Protein AF-A0A7X7GTL2-F1 (afdb_monomer_lite)

pLDDT: mean 88.53, std 9.91, range [51.97, 96.44]

Radius of gyration: 16.07 Å; chains: 1; bounding box: 39×30×43 Å

Foldseek 3Di:
DDDDDPVRQVVVLVVLLPDDQFDKDFAKDKDKDFADLVDGPDPQSVVCSVVVHRMGIDIAGTKGQHDDPPVDSDGCVVVVDTDIDGDDDDDD

Sequence (92 aa):
MEPLDADGCARVDAALRSWRQGDCVVGEQWFVFRTDPERPLTPDGASAATEGVDTAESKVFGFMVLTQTCDLVRKSSERPFVEVCPLVEVDE

Structure (mmCIF, N/CA/C/O backbone):
data_AF-A0A7X7GTL2-F1
#
_entry.id   AF-A0A7X7GTL2-F1
#
loop_
_atom_site.group_PDB
_atom_site.id
_atom_site.type_symbol
_atom_site.label_atom_id
_atom_site.label_alt_id
_atom_site.label_comp_id
_atom_site.label_asym_id
_atom_site.label_entity_id
_atom_site.label_seq_id
_atom_site.pdbx_PDB_ins_code
_atom_site.Cartn_x
_atom_site.Cartn_y
_atom_site.Cartn_z
_atom_site.occupancy
_atom_site.B_iso_or_equiv
_atom_site.auth_seq_id
_atom_site.auth_comp_id
_atom_site.auth_asym_id
_atom_site.auth_atom_id
_atom_site.pdbx_PDB_model_num
ATOM 1 N N . MET A 1 1 ? 16.667 3.881 6.410 1.00 63.62 1 MET A N 1
ATOM 2 C CA . MET A 1 1 ? 16.540 3.359 5.036 1.00 63.62 1 MET A CA 1
ATOM 3 C C . MET A 1 1 ? 17.019 4.458 4.105 1.00 63.62 1 MET A C 1
ATOM 5 O O . MET A 1 1 ? 16.545 5.578 4.256 1.00 63.62 1 MET A O 1
ATOM 9 N N . GLU A 1 2 ? 18.011 4.187 3.257 1.00 80.88 2 GLU A N 1
ATOM 10 C CA . GLU A 1 2 ? 18.482 5.169 2.270 1.00 80.88 2 GLU A CA 1
ATOM 11 C C . GLU A 1 2 ? 17.529 5.202 1.061 1.00 80.88 2 GLU A C 1
ATOM 13 O O . GLU A 1 2 ? 16.950 4.162 0.732 1.00 80.88 2 GLU A O 1
ATOM 18 N N . PRO A 1 3 ? 17.320 6.367 0.419 1.00 85.88 3 PRO A N 1
ATOM 19 C CA . PRO A 1 3 ? 16.539 6.457 -0.813 1.00 85.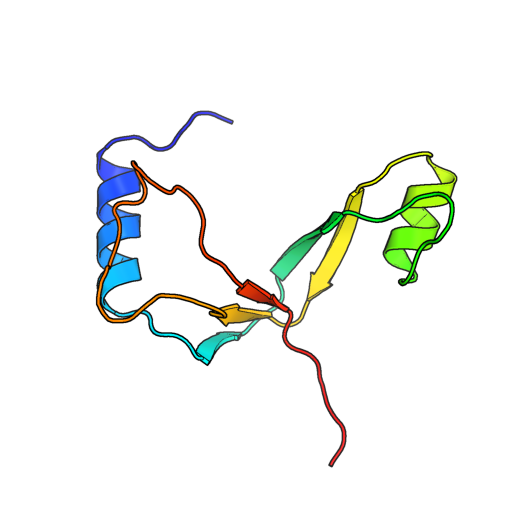88 3 PRO A CA 1
ATOM 20 C C . PRO A 1 3 ? 17.128 5.595 -1.937 1.00 85.88 3 PRO A C 1
ATOM 22 O O . PRO A 1 3 ? 18.332 5.346 -1.969 1.00 85.88 3 PRO A O 1
ATOM 25 N N . LEU A 1 4 ? 16.284 5.191 -2.892 1.00 86.75 4 LEU A N 1
ATOM 26 C CA . LEU A 1 4 ? 16.753 4.548 -4.122 1.00 86.75 4 LEU A CA 1
ATOM 27 C C . LEU A 1 4 ? 17.686 5.489 -4.896 1.00 86.75 4 LEU A C 1
ATOM 29 O O . LEU A 1 4 ? 17.428 6.689 -5.005 1.00 86.75 4 LEU A O 1
ATOM 33 N N . ASP A 1 5 ? 18.741 4.924 -5.473 1.00 93.06 5 ASP A N 1
ATOM 34 C CA . ASP A 1 5 ? 19.619 5.628 -6.399 1.00 93.06 5 ASP A CA 1
ATOM 35 C C . ASP A 1 5 ? 18.989 5.739 -7.803 1.00 93.06 5 ASP A C 1
ATOM 37 O O . ASP A 1 5 ? 17.841 5.346 -8.052 1.00 93.06 5 ASP A O 1
ATOM 41 N N . ALA A 1 6 ? 19.739 6.322 -8.740 1.00 91.50 6 ALA A N 1
ATOM 42 C CA . ALA A 1 6 ? 19.270 6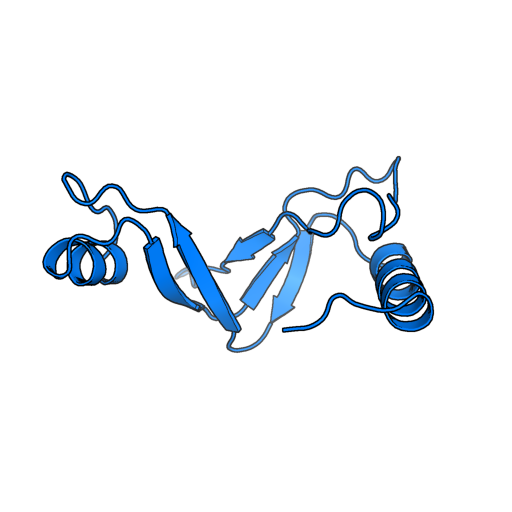.521 -10.109 1.00 91.50 6 ALA A CA 1
ATOM 43 C C . ALA A 1 6 ? 18.996 5.193 -10.840 1.00 91.50 6 ALA A C 1
ATOM 45 O O . ALA A 1 6 ? 18.049 5.122 -11.625 1.00 91.50 6 ALA A O 1
ATOM 46 N N . ASP A 1 7 ? 19.787 4.148 -10.572 1.00 94.31 7 ASP A N 1
ATOM 47 C CA . ASP A 1 7 ? 19.579 2.815 -11.148 1.00 94.31 7 ASP A CA 1
ATOM 48 C C . ASP A 1 7 ? 18.303 2.168 -10.593 1.00 94.31 7 ASP A C 1
ATOM 50 O O . ASP A 1 7 ? 17.454 1.693 -11.351 1.00 94.31 7 ASP A O 1
ATOM 54 N N . GLY A 1 8 ? 18.104 2.248 -9.275 1.00 92.12 8 GLY A N 1
ATOM 55 C CA . GLY A 1 8 ? 16.896 1.790 -8.602 1.00 92.12 8 GLY A CA 1
ATOM 56 C C . GLY A 1 8 ? 15.640 2.450 -9.165 1.00 92.12 8 GLY A C 1
ATOM 57 O O . GLY A 1 8 ? 14.682 1.755 -9.509 1.00 92.12 8 GLY A O 1
ATOM 58 N N . CYS A 1 9 ? 15.662 3.773 -9.345 1.00 91.62 9 CYS A N 1
ATOM 59 C CA . CYS A 1 9 ? 14.560 4.497 -9.985 1.00 91.62 9 CYS A CA 1
ATOM 60 C C . CYS A 1 9 ? 14.324 4.024 -11.430 1.00 91.62 9 CYS A C 1
ATOM 62 O O . CYS A 1 9 ? 13.190 3.735 -11.807 1.00 91.62 9 CYS A O 1
ATOM 64 N N . ALA A 1 10 ? 15.384 3.865 -12.229 1.00 91.62 10 ALA A N 1
ATOM 65 C CA . ALA A 1 10 ? 15.268 3.425 -13.620 1.00 91.62 10 ALA A CA 1
ATOM 66 C C . ALA A 1 10 ? 14.664 2.015 -13.753 1.00 91.62 10 ALA A C 1
ATOM 68 O O . ALA A 1 10 ? 13.898 1.750 -14.686 1.00 91.62 10 ALA A O 1
ATOM 69 N N . ARG A 1 11 ? 14.973 1.114 -12.812 1.00 92.44 11 ARG A N 1
ATOM 70 C CA . ARG A 1 11 ? 14.392 -0.235 -12.750 1.00 92.44 11 ARG A CA 1
ATOM 71 C C . ARG A 1 11 ? 12.904 -0.208 -12.407 1.00 92.44 11 ARG A C 1
ATOM 73 O O . ARG A 1 11 ? 12.136 -0.931 -13.042 1.00 92.44 11 ARG A O 1
ATOM 80 N N . VAL A 1 12 ? 12.492 0.634 -11.456 1.00 90.62 12 VAL A N 1
ATOM 81 C CA . VAL A 1 12 ? 11.070 0.836 -11.123 1.00 90.62 12 VAL A CA 1
ATOM 82 C C . VAL A 1 12 ? 10.321 1.399 -12.330 1.00 90.62 12 VAL A C 1
ATOM 84 O O . VAL A 1 12 ? 9.320 0.822 -12.750 1.00 90.62 12 VAL A O 1
ATOM 87 N N . ASP A 1 13 ? 10.852 2.445 -12.964 1.00 89.44 13 ASP A N 1
ATOM 88 C CA . ASP A 1 13 ? 10.270 3.040 -14.173 1.00 89.44 13 ASP A CA 1
ATOM 89 C C . ASP A 1 13 ? 10.141 2.030 -15.321 1.00 89.44 13 ASP A C 1
ATOM 91 O O . ASP A 1 13 ? 9.197 2.090 -16.109 1.00 89.44 13 ASP A O 1
ATOM 95 N N . ALA A 1 14 ? 11.088 1.096 -15.445 1.00 90.38 14 ALA A N 1
ATOM 96 C CA . ALA A 1 14 ? 11.020 0.031 -16.438 1.00 90.38 14 ALA A CA 1
ATOM 97 C C . ALA A 1 14 ? 9.893 -0.967 -16.166 1.00 90.38 14 ALA A C 1
ATOM 99 O O . ALA A 1 14 ? 9.211 -1.355 -17.113 1.00 90.38 14 ALA A O 1
ATOM 100 N N . ALA A 1 15 ? 9.672 -1.344 -14.906 1.00 87.81 15 ALA A N 1
ATOM 101 C CA . ALA A 1 15 ? 8.569 -2.220 -14.524 1.00 87.81 15 ALA A CA 1
ATOM 102 C C . ALA A 1 15 ? 7.206 -1.531 -14.709 1.00 87.81 15 ALA A C 1
ATOM 104 O O . ALA A 1 15 ? 6.298 -2.105 -15.304 1.00 87.81 15 ALA A O 1
ATOM 105 N N . LEU A 1 16 ? 7.083 -0.264 -14.299 1.00 86.31 16 LEU A N 1
ATOM 106 C CA . LEU A 1 16 ? 5.834 0.501 -14.392 1.00 86.31 16 LEU A CA 1
ATOM 107 C C . LEU A 1 16 ? 5.366 0.772 -15.830 1.00 86.31 16 LEU A C 1
ATOM 109 O O . LEU A 1 16 ? 4.217 1.162 -16.022 1.00 86.31 16 LEU A O 1
ATOM 113 N N . ARG A 1 17 ? 6.222 0.564 -16.842 1.00 86.06 17 ARG A N 1
ATOM 114 C CA . ARG A 1 17 ? 5.846 0.663 -18.264 1.00 86.06 17 ARG A CA 1
ATOM 115 C C . ARG A 1 17 ? 4.909 -0.452 -18.729 1.00 86.06 17 ARG A C 1
ATOM 117 O O . ARG A 1 17 ? 4.222 -0.257 -19.729 1.00 86.06 17 ARG A O 1
ATOM 124 N N . SER A 1 18 ? 4.920 -1.615 -18.077 1.00 86.00 18 SER A N 1
ATOM 125 C CA . SER A 1 18 ? 4.055 -2.741 -18.451 1.00 86.00 18 SER A CA 1
ATOM 126 C C . SER A 1 18 ? 2.806 -2.863 -17.585 1.00 86.00 18 SER A C 1
ATOM 128 O O . SER A 1 18 ? 1.870 -3.536 -18.012 1.00 86.00 18 SER A O 1
ATOM 130 N N . TRP A 1 19 ? 2.791 -2.226 -16.413 1.00 86.88 19 TRP A N 1
ATOM 131 C CA . TRP A 1 19 ? 1.678 -2.289 -15.471 1.00 8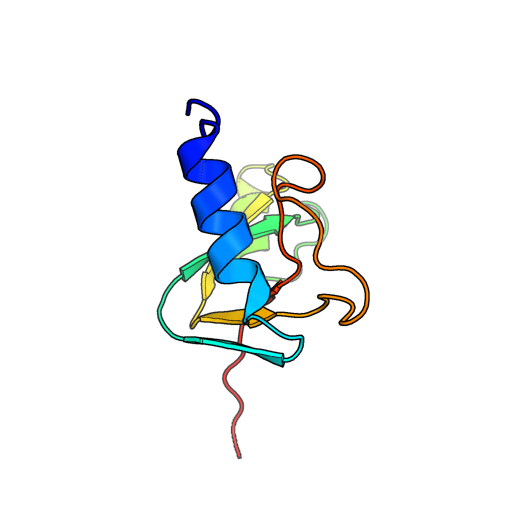6.88 19 TRP A CA 1
ATOM 132 C C . TRP A 1 19 ? 0.484 -1.466 -15.956 1.00 86.88 19 TRP A C 1
ATOM 134 O O . TRP A 1 19 ? 0.627 -0.471 -16.674 1.00 86.88 19 TRP A O 1
ATOM 144 N N . ARG A 1 20 ? -0.711 -1.921 -15.589 1.00 85.25 20 ARG A N 1
ATOM 145 C CA . ARG A 1 20 ? -1.992 -1.306 -15.933 1.00 85.25 20 ARG A CA 1
ATOM 146 C C . ARG A 1 20 ? -2.933 -1.334 -14.739 1.00 85.25 20 ARG A C 1
ATOM 148 O O . ARG A 1 20 ? -2.815 -2.168 -13.845 1.00 85.25 20 ARG A O 1
ATOM 155 N N . GLN A 1 21 ? -3.912 -0.434 -14.748 1.00 88.25 21 GLN A N 1
ATOM 156 C CA . GLN A 1 21 ? -5.031 -0.515 -13.815 1.00 88.25 21 GLN A CA 1
ATOM 157 C C . GLN A 1 21 ? -5.713 -1.887 -13.922 1.00 88.25 21 GLN A C 1
ATOM 159 O O . GLN A 1 21 ? -6.032 -2.340 -15.022 1.00 88.25 21 GLN A O 1
ATOM 164 N N . GLY A 1 22 ? -5.948 -2.517 -12.772 1.00 90.06 22 GLY A N 1
ATOM 165 C CA . GLY A 1 22 ? -6.507 -3.864 -12.675 1.00 90.06 22 GLY A CA 1
ATOM 166 C C . GLY A 1 22 ? -5.473 -4.991 -12.704 1.00 90.06 22 GLY A C 1
ATOM 167 O O . GLY A 1 22 ? -5.847 -6.126 -12.421 1.00 90.06 22 GLY A O 1
ATOM 168 N N . ASP A 1 23 ? -4.193 -4.715 -12.987 1.00 91.69 23 ASP A N 1
ATOM 169 C CA . ASP A 1 23 ? -3.147 -5.723 -12.803 1.00 91.69 23 ASP A CA 1
ATOM 170 C C . ASP A 1 23 ? -3.025 -6.086 -11.318 1.00 91.69 23 ASP A C 1
ATOM 172 O O . ASP A 1 23 ? -3.115 -5.227 -10.432 1.00 91.69 23 ASP A O 1
ATOM 176 N N . CYS A 1 24 ? -2.792 -7.372 -11.057 1.00 93.56 24 CYS A N 1
ATOM 177 C CA . CYS A 1 24 ? -2.706 -7.918 -9.710 1.00 93.56 24 CYS A CA 1
ATOM 178 C C . CYS A 1 24 ? -1.305 -8.453 -9.414 1.00 93.56 24 CYS A C 1
ATOM 180 O O . CYS A 1 24 ? -0.698 -9.156 -10.223 1.00 93.56 24 CYS A O 1
ATOM 182 N N . VAL A 1 25 ? -0.837 -8.192 -8.198 1.00 91.69 25 VAL A N 1
ATOM 183 C CA . VAL A 1 25 ? 0.287 -8.892 -7.579 1.00 91.69 25 VAL A CA 1
ATOM 184 C C . VAL A 1 25 ? -0.304 -9.848 -6.555 1.00 91.69 25 VAL A C 1
ATOM 186 O O . VAL A 1 25 ? -0.909 -9.404 -5.585 1.00 91.69 25 VAL A O 1
ATOM 189 N N . VAL A 1 26 ? -0.151 -11.152 -6.779 1.00 94.31 26 VAL A N 1
ATOM 190 C CA . VAL A 1 26 ? -0.700 -12.201 -5.907 1.00 94.31 26 VAL A CA 1
ATOM 191 C C . VAL A 1 26 ? 0.409 -12.793 -5.041 1.00 94.31 26 VAL A C 1
ATOM 193 O O . VAL A 1 26 ? 1.522 -13.021 -5.517 1.00 94.31 26 VAL A O 1
ATOM 196 N N . GLY A 1 27 ? 0.092 -13.057 -3.776 1.00 93.69 27 GLY A N 1
ATOM 197 C CA . GLY A 1 27 ? 1.005 -13.577 -2.762 1.00 93.69 27 GLY A CA 1
ATOM 198 C C . GLY A 1 27 ? 0.947 -12.735 -1.492 1.00 93.69 27 GLY A C 1
ATOM 199 O O . GLY A 1 27 ? 0.573 -11.567 -1.541 1.00 93.69 27 GLY A O 1
ATOM 200 N N . GLU A 1 28 ? 1.324 -13.321 -0.356 1.00 94.56 28 GLU A N 1
ATOM 201 C CA . GLU A 1 28 ? 1.288 -12.631 0.938 1.00 94.56 28 GLU A CA 1
ATOM 202 C C . GLU A 1 28 ? 2.160 -11.365 0.916 1.00 94.56 28 GLU A C 1
ATOM 204 O O . GLU A 1 28 ? 3.346 -11.421 0.586 1.00 94.56 28 GLU A O 1
ATOM 209 N N . GLN A 1 29 ? 1.564 -10.228 1.271 1.00 94.62 29 GLN A N 1
ATOM 210 C CA . GLN A 1 29 ? 2.232 -8.936 1.406 1.00 94.62 29 GLN A CA 1
ATOM 211 C C . GLN A 1 29 ? 1.872 -8.288 2.743 1.00 94.62 29 GLN A C 1
ATOM 213 O O . GLN A 1 29 ? 0.806 -8.543 3.301 1.00 94.62 29 GLN A O 1
ATOM 218 N N . TRP A 1 30 ? 2.739 -7.400 3.224 1.00 94.69 30 TRP A N 1
ATOM 219 C CA . TRP A 1 30 ? 2.425 -6.509 4.339 1.00 94.69 30 TRP A CA 1
ATOM 220 C C . TRP A 1 30 ? 1.823 -5.204 3.824 1.00 94.69 30 TRP A C 1
ATOM 222 O O . TRP A 1 30 ? 2.344 -4.598 2.885 1.00 94.69 30 TRP A O 1
ATOM 232 N N . PHE A 1 31 ? 0.732 -4.769 4.447 1.00 93.56 31 PHE A N 1
ATOM 233 C CA . PHE A 1 31 ? 0.018 -3.549 4.105 1.00 93.56 31 PHE A CA 1
ATOM 234 C C . PHE A 1 31 ? -0.127 -2.654 5.331 1.00 93.56 31 PHE A C 1
ATOM 236 O O . PHE A 1 31 ? -0.720 -3.055 6.329 1.00 93.56 31 PHE A O 1
ATOM 243 N N . VAL A 1 32 ? 0.396 -1.433 5.229 1.00 94.12 32 VAL A N 1
ATOM 244 C CA . VAL A 1 32 ? 0.282 -0.398 6.260 1.00 94.12 32 VAL A CA 1
ATOM 245 C C . VAL A 1 32 ? -0.842 0.555 5.874 1.00 94.12 32 VAL A C 1
ATOM 247 O O . VAL A 1 32 ? -0.853 1.082 4.760 1.00 94.12 32 VAL A O 1
ATOM 250 N N . PHE A 1 33 ? -1.772 0.815 6.788 1.00 92.94 33 PHE A N 1
ATOM 251 C CA . PHE A 1 33 ? -2.888 1.728 6.556 1.00 92.94 33 PHE A CA 1
ATOM 252 C C . PHE A 1 33 ? -3.165 2.607 7.769 1.00 92.94 33 PHE A C 1
ATOM 254 O O . PHE A 1 33 ? -2.836 2.287 8.910 1.00 92.94 33 PHE A O 1
ATOM 261 N N . ARG A 1 34 ? -3.780 3.756 7.500 1.00 95.25 34 ARG A N 1
ATOM 262 C CA . ARG A 1 34 ? -4.205 4.708 8.524 1.00 95.25 34 ARG A CA 1
ATOM 263 C C . ARG A 1 34 ? -5.504 4.236 9.163 1.00 95.25 34 ARG A C 1
ATOM 265 O O . ARG A 1 34 ? -6.406 3.785 8.461 1.00 95.25 34 ARG A O 1
ATOM 272 N N . THR A 1 35 ? -5.611 4.404 10.473 1.00 95.75 35 THR A N 1
ATOM 273 C CA . THR A 1 35 ? -6.827 4.133 11.246 1.00 95.75 35 THR A CA 1
ATOM 274 C C . THR A 1 35 ? -7.138 5.324 12.147 1.00 95.75 35 THR A C 1
ATOM 276 O O . THR A 1 35 ? -6.232 6.038 12.567 1.00 95.75 35 THR A O 1
ATOM 279 N N . ASP A 1 36 ? -8.416 5.554 12.432 1.00 95.62 36 ASP A N 1
ATOM 280 C CA . ASP A 1 36 ? -8.843 6.475 13.487 1.00 95.62 36 ASP A CA 1
ATOM 281 C C . ASP A 1 36 ? -8.815 5.711 14.824 1.00 95.62 36 ASP A C 1
ATOM 283 O O . ASP A 1 36 ? -9.590 4.759 14.966 1.00 95.62 36 ASP A O 1
ATOM 287 N N . PRO A 1 37 ? -7.947 6.069 15.793 1.00 94.81 37 PRO A N 1
ATOM 288 C CA . PRO A 1 37 ? -7.884 5.376 17.081 1.00 94.81 37 PRO A CA 1
ATOM 289 C C . PRO A 1 37 ? -9.195 5.445 17.872 1.00 94.81 37 PRO A C 1
ATOM 291 O O . PRO A 1 37 ? -9.506 4.531 18.631 1.00 94.81 37 PRO A O 1
ATOM 294 N N . GLU A 1 38 ? -9.998 6.491 17.668 1.00 96.44 38 GLU A N 1
ATOM 295 C CA . GLU A 1 38 ? -11.283 6.651 18.353 1.00 96.44 38 GLU A CA 1
ATOM 296 C C . GLU A 1 38 ? -12.383 5.791 17.713 1.00 96.44 38 GLU A C 1
ATOM 298 O O . GLU A 1 38 ? -13.420 5.527 18.328 1.00 96.44 38 GLU A O 1
ATOM 303 N N . ARG A 1 39 ? -12.197 5.392 16.446 1.00 94.62 39 ARG A N 1
ATOM 304 C CA . ARG A 1 39 ? -13.200 4.694 15.625 1.00 94.62 39 ARG A CA 1
ATOM 305 C C . ARG A 1 39 ? -12.553 3.688 14.663 1.00 94.62 39 ARG A C 1
ATOM 307 O O . ARG A 1 39 ? -12.705 3.824 13.445 1.00 94.62 39 ARG A O 1
ATOM 314 N N . PRO A 1 40 ? -11.848 2.665 15.174 1.00 94.50 40 PRO A N 1
ATOM 315 C CA . PRO A 1 40 ? -11.196 1.685 14.319 1.00 94.50 40 PRO A CA 1
ATOM 316 C C . PRO A 1 40 ? -12.229 0.872 13.527 1.00 94.50 40 PRO A C 1
ATOM 318 O O . PRO A 1 40 ? -13.227 0.405 14.077 1.00 94.50 40 PRO A O 1
ATOM 321 N N . LEU A 1 41 ? -11.979 0.689 12.226 1.00 94.19 41 LEU A N 1
ATOM 322 C CA . LEU A 1 41 ? -12.867 -0.060 11.321 1.00 94.19 41 LEU A CA 1
ATOM 323 C C . LEU A 1 41 ? -12.459 -1.527 11.135 1.00 94.19 41 LEU A C 1
ATOM 325 O O . LEU A 1 41 ? -13.240 -2.316 10.608 1.00 94.19 41 LEU A O 1
ATOM 329 N N . THR A 1 42 ? -11.242 -1.897 11.537 1.00 93.31 42 THR A N 1
ATOM 330 C CA . THR A 1 42 ? -10.685 -3.244 11.359 1.00 93.31 42 THR A CA 1
ATOM 331 C C . THR A 1 42 ? -10.139 -3.783 12.683 1.00 93.31 42 THR A C 1
ATOM 333 O O . THR A 1 42 ? -9.806 -2.988 13.566 1.00 93.31 42 THR A O 1
ATOM 336 N N . PRO A 1 43 ? -10.009 -5.116 12.844 1.00 94.88 43 PRO A N 1
ATOM 337 C CA . PRO A 1 43 ? -9.377 -5.706 14.025 1.00 94.88 43 PRO A CA 1
ATOM 338 C C . PRO A 1 43 ? -7.948 -5.198 14.255 1.00 94.88 43 PRO A C 1
ATOM 340 O O . PRO A 1 43 ? -7.605 -4.824 15.374 1.00 94.88 43 PRO A O 1
ATOM 343 N N . ASP A 1 44 ? -7.146 -5.099 13.192 1.00 95.31 44 ASP A N 1
ATOM 344 C CA . ASP A 1 44 ? -5.770 -4.595 13.282 1.00 95.31 44 ASP A CA 1
ATOM 345 C C . ASP A 1 44 ? -5.742 -3.103 13.648 1.00 95.31 44 ASP A C 1
ATOM 347 O O . ASP A 1 44 ? -4.934 -2.675 14.472 1.00 95.31 44 ASP A O 1
ATOM 351 N N . GLY A 1 45 ? -6.690 -2.315 13.126 1.00 95.88 45 GLY A N 1
ATOM 352 C CA . GLY A 1 45 ? -6.888 -0.925 13.537 1.00 95.88 45 GLY A CA 1
ATOM 353 C C . GLY A 1 45 ? -7.290 -0.797 15.007 1.00 95.88 45 GLY A C 1
ATOM 354 O O . GLY A 1 45 ? -6.813 0.099 15.697 1.00 95.88 45 GLY A O 1
ATOM 355 N N . ALA A 1 46 ? -8.124 -1.711 15.513 1.00 96.00 46 ALA A N 1
ATOM 356 C CA . ALA A 1 46 ? -8.507 -1.743 16.920 1.00 96.00 46 ALA A CA 1
ATOM 357 C C . ALA A 1 46 ? -7.321 -2.113 17.820 1.00 96.00 46 ALA A C 1
ATOM 359 O O . ALA A 1 46 ? -7.161 -1.514 18.880 1.00 96.00 46 ALA A O 1
ATOM 360 N N . SER A 1 47 ? -6.456 -3.032 17.380 1.00 95.25 47 SER A N 1
ATOM 361 C CA . SER A 1 47 ? -5.206 -3.347 18.077 1.00 95.25 47 SER A CA 1
ATOM 362 C C . SER A 1 47 ? -4.290 -2.123 18.150 1.00 95.25 47 SER A C 1
ATOM 364 O O . SER A 1 47 ? -3.870 -1.746 19.242 1.00 95.25 47 SER A O 1
ATOM 366 N N . ALA A 1 48 ? -4.048 -1.446 17.022 1.00 94.38 48 ALA A N 1
ATOM 367 C CA . ALA A 1 48 ? -3.228 -0.232 16.978 1.00 94.38 48 ALA A CA 1
ATO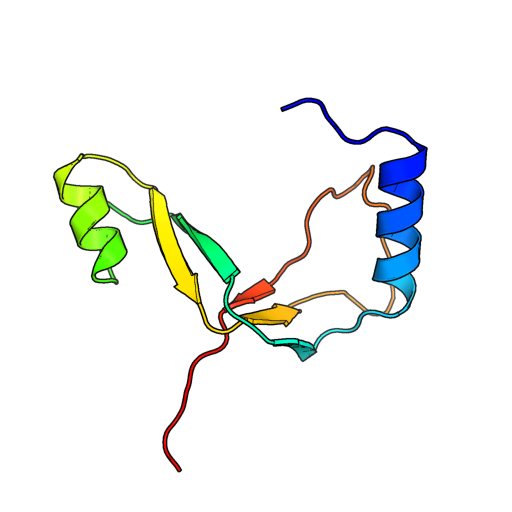M 368 C C . ALA A 1 48 ? -3.793 0.897 17.861 1.00 94.38 48 ALA A C 1
ATOM 370 O O . ALA A 1 48 ? -3.044 1.596 18.546 1.00 94.38 48 ALA A O 1
ATOM 371 N N . ALA A 1 49 ? -5.123 1.027 17.920 1.00 94.25 49 ALA A N 1
ATOM 372 C CA . ALA A 1 49 ? -5.793 1.998 18.778 1.00 94.25 49 ALA A CA 1
ATOM 373 C C . ALA A 1 49 ? -5.507 1.777 20.274 1.00 94.25 49 ALA A C 1
ATOM 375 O O . ALA A 1 49 ? -5.376 2.754 21.011 1.00 94.25 49 ALA A O 1
ATOM 376 N N . THR A 1 50 ? -5.347 0.526 20.736 1.00 94.31 50 THR A N 1
ATOM 377 C CA . THR A 1 50 ? -4.973 0.252 22.143 1.00 94.31 50 THR A CA 1
ATOM 378 C C . THR A 1 50 ? -3.589 0.785 22.509 1.00 94.31 50 THR A C 1
ATOM 380 O O . THR A 1 50 ? -3.332 1.088 23.674 1.00 94.31 50 THR A O 1
ATOM 383 N N . GLU A 1 51 ? -2.724 0.957 21.512 1.00 92.62 51 GLU A N 1
ATOM 384 C CA . GLU A 1 51 ? -1.389 1.535 21.651 1.00 92.62 51 GLU A CA 1
ATOM 385 C C . GLU A 1 51 ? -1.382 3.053 21.388 1.00 92.62 51 GLU A C 1
ATOM 387 O O . GLU A 1 51 ? -0.338 3.697 21.481 1.00 92.62 51 GLU A O 1
ATOM 392 N N . GLY A 1 52 ? -2.543 3.647 21.081 1.00 90.31 52 GLY A N 1
ATOM 393 C CA . GLY A 1 52 ? -2.675 5.066 20.750 1.00 90.31 52 GLY A CA 1
ATOM 394 C C . GLY A 1 52 ? -2.059 5.442 19.399 1.00 90.31 52 GLY A C 1
ATOM 395 O O . GLY A 1 52 ? -1.734 6.610 19.184 1.00 90.31 52 GLY A O 1
ATOM 396 N N . VAL A 1 53 ? -1.874 4.469 18.501 1.00 93.62 53 VAL A N 1
ATOM 397 C CA . VAL A 1 53 ? -1.267 4.669 17.180 1.00 93.62 53 VAL A CA 1
ATOM 398 C C . VAL A 1 53 ? -2.358 4.731 16.111 1.00 93.62 53 VAL A C 1
ATOM 400 O O . VAL A 1 53 ? -3.320 3.970 16.107 1.00 93.62 53 VAL A O 1
ATOM 403 N N . ASP A 1 54 ? -2.198 5.656 15.174 1.00 94.38 54 ASP A N 1
ATOM 404 C CA . ASP A 1 54 ? -3.132 5.964 14.083 1.00 94.38 54 ASP A CA 1
ATOM 405 C C . ASP A 1 54 ? -2.792 5.230 12.771 1.00 94.38 54 ASP A C 1
ATOM 407 O O . ASP A 1 54 ? -3.222 5.604 11.673 1.00 94.38 54 ASP A O 1
ATOM 411 N N . THR A 1 55 ? -1.973 4.189 12.884 1.00 96.44 55 THR A N 1
ATOM 412 C CA . THR A 1 55 ? -1.450 3.389 11.783 1.00 96.44 55 THR A CA 1
ATOM 413 C C . THR A 1 55 ? -1.452 1.926 12.212 1.00 96.44 55 THR A C 1
ATOM 415 O O . THR A 1 55 ? -1.020 1.613 13.317 1.00 96.44 55 THR A O 1
ATOM 418 N N . ALA A 1 56 ? -1.944 1.046 11.348 1.00 95.56 56 ALA A N 1
ATOM 419 C CA . ALA A 1 56 ? -2.007 -0.391 11.573 1.00 95.56 56 ALA A CA 1
ATOM 420 C C . ALA A 1 56 ? -1.381 -1.142 10.394 1.00 95.56 56 ALA A C 1
ATOM 422 O O . ALA A 1 56 ? -1.286 -0.611 9.283 1.00 95.56 56 ALA A O 1
ATOM 423 N N . GLU A 1 57 ? -0.964 -2.381 10.643 1.00 95.19 57 GLU A N 1
ATOM 424 C CA . GLU A 1 57 ? -0.370 -3.258 9.638 1.00 95.19 57 GLU A CA 1
ATOM 425 C C . GLU A 1 57 ? -1.147 -4.571 9.558 1.00 95.19 57 GLU A C 1
ATOM 427 O O . GLU A 1 57 ? -1.460 -5.174 10.583 1.00 95.19 57 GLU A O 1
ATOM 432 N N . SER A 1 58 ? -1.419 -5.032 8.339 1.00 94.50 58 SER A N 1
ATOM 433 C CA . SER A 1 58 ? -2.087 -6.310 8.077 1.00 94.50 58 SER A CA 1
ATOM 434 C C . SER A 1 58 ? -1.325 -7.110 7.032 1.00 94.50 58 SER A C 1
ATOM 436 O O . SER A 1 58 ? -0.750 -6.552 6.093 1.00 94.50 58 SER A O 1
ATOM 438 N N . LYS A 1 59 ? -1.388 -8.438 7.143 1.00 94.94 59 LYS A N 1
ATOM 439 C CA . LYS A 1 59 ? -1.033 -9.333 6.038 1.00 94.94 59 LYS A CA 1
ATOM 440 C C . LYS A 1 59 ? -2.207 -9.443 5.077 1.00 94.94 59 LYS A C 1
ATOM 442 O O . LYS A 1 59 ? -3.329 -9.701 5.502 1.00 94.94 59 LYS A O 1
ATOM 447 N N . VAL A 1 60 ? -1.942 -9.275 3.788 1.00 95.19 60 VAL A N 1
ATOM 448 C CA . VAL A 1 60 ? -2.945 -9.342 2.717 1.00 95.19 60 VAL A CA 1
ATOM 449 C C . VAL A 1 60 ? -2.495 -10.320 1.636 1.00 95.19 60 VAL A C 1
ATOM 451 O O . VAL A 1 60 ? -1.300 -10.545 1.459 1.00 95.19 60 VAL A O 1
ATOM 454 N N . PHE A 1 61 ? -3.437 -10.898 0.888 1.00 94.69 61 PHE A N 1
ATOM 455 C CA . PHE A 1 61 ? -3.148 -11.924 -0.130 1.00 94.69 61 PHE A CA 1
ATOM 456 C C . PHE A 1 61 ? -2.558 -11.383 -1.437 1.00 94.69 61 PHE A C 1
ATOM 458 O O . PHE A 1 61 ? -2.275 -12.143 -2.368 1.00 94.69 61 PHE A O 1
ATOM 465 N N . GLY A 1 62 ? -2.393 -10.069 -1.517 1.00 96.00 62 GLY A N 1
ATOM 466 C CA . GLY A 1 62 ? -1.862 -9.386 -2.676 1.00 96.00 62 GLY A CA 1
ATOM 467 C C . GLY A 1 62 ? -2.486 -8.013 -2.840 1.00 96.00 62 GLY A C 1
ATOM 468 O O . GLY A 1 62 ? -3.230 -7.535 -1.980 1.00 96.00 62 GLY A O 1
ATOM 469 N N . PHE A 1 63 ? -2.200 -7.402 -3.980 1.00 95.44 63 PHE A N 1
ATOM 470 C CA . PHE A 1 63 ? -2.671 -6.075 -4.334 1.00 95.44 63 PHE A CA 1
ATOM 471 C C . PHE A 1 63 ? -3.207 -6.040 -5.758 1.00 95.44 63 PHE A C 1
ATOM 473 O O . PHE A 1 63 ? -2.696 -6.733 -6.634 1.00 95.44 63 PHE A O 1
ATOM 480 N N . MET A 1 64 ? -4.179 -5.169 -5.996 1.00 94.44 64 MET A N 1
ATOM 481 C CA . MET A 1 64 ? -4.576 -4.736 -7.331 1.00 94.44 64 MET A CA 1
ATOM 482 C C . MET A 1 64 ? -4.153 -3.280 -7.529 1.00 94.44 64 MET A C 1
ATOM 484 O O . MET A 1 64 ? -4.329 -2.451 -6.632 1.00 94.44 64 MET A O 1
ATOM 488 N N . VAL A 1 65 ? -3.628 -2.953 -8.709 1.00 91.06 65 VAL A N 1
ATOM 489 C CA . VAL A 1 65 ? -3.329 -1.572 -9.108 1.00 91.06 65 VAL A CA 1
ATOM 490 C C . VAL A 1 65 ? -4.643 -0.815 -9.335 1.00 91.06 65 VAL A C 1
ATOM 492 O O . VAL A 1 65 ? -5.393 -1.123 -10.263 1.00 91.06 65 VAL A O 1
ATOM 495 N N . LEU A 1 66 ? -4.921 0.182 -8.487 1.00 86.94 66 LEU A N 1
ATOM 496 C CA . LEU A 1 66 ? -6.159 0.971 -8.520 1.00 86.94 66 LEU A CA 1
ATOM 497 C C . LEU A 1 66 ? -6.153 1.992 -9.648 1.00 86.94 66 LEU A C 1
ATOM 499 O O . LEU A 1 66 ? -7.101 2.069 -10.425 1.00 86.94 66 LEU A O 1
ATOM 503 N N . THR A 1 67 ? -5.099 2.805 -9.710 1.00 73.69 67 THR A N 1
ATOM 504 C CA . THR A 1 67 ? -4.962 3.835 -10.731 1.00 73.69 67 THR A CA 1
ATOM 505 C C . THR A 1 67 ? -3.521 3.876 -11.216 1.00 73.69 67 THR A C 1
ATOM 507 O O . THR A 1 67 ? -2.559 4.112 -10.484 1.00 73.69 67 THR A O 1
ATOM 510 N N . GLN A 1 68 ? -3.381 3.633 -12.507 1.00 62.00 68 GLN A N 1
ATOM 511 C CA . GLN A 1 68 ? -2.273 4.119 -13.301 1.00 62.00 68 GLN A CA 1
ATOM 512 C C . GLN A 1 68 ? -2.982 4.673 -14.527 1.00 62.00 68 GLN A C 1
ATOM 514 O O . GLN A 1 68 ? -3.463 3.897 -15.352 1.00 62.00 68 GLN A O 1
ATOM 519 N N . THR A 1 69 ? -3.202 5.991 -14.600 1.00 56.72 69 THR A N 1
ATOM 520 C CA . THR A 1 69 ? -3.850 6.545 -15.7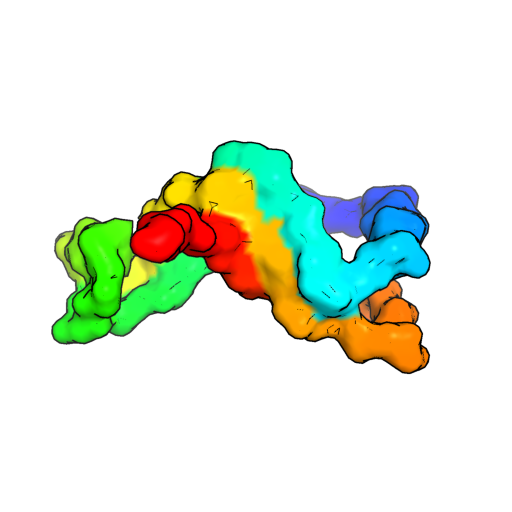91 1.00 56.72 69 THR A CA 1
ATOM 521 C C . THR A 1 69 ? -2.982 6.182 -16.988 1.00 56.72 69 THR A C 1
ATOM 523 O O . THR A 1 69 ? -1.816 6.568 -17.060 1.00 56.72 69 THR A O 1
ATOM 526 N N . CYS A 1 70 ? -3.559 5.401 -17.900 1.00 53.38 70 CYS A N 1
ATOM 527 C CA . CYS A 1 70 ? -2.898 4.808 -19.062 1.00 53.38 70 CYS A CA 1
ATOM 528 C C . CYS A 1 70 ? -2.152 5.847 -19.920 1.00 53.38 70 CYS A C 1
ATOM 530 O O . CYS A 1 70 ? -1.232 5.498 -20.655 1.00 53.38 70 CYS A O 1
ATOM 532 N N . ASP A 1 71 ? -2.531 7.120 -19.793 1.00 51.97 71 ASP A N 1
ATOM 533 C CA . ASP A 1 71 ? -1.994 8.239 -20.560 1.00 51.97 71 ASP A CA 1
ATOM 534 C C . ASP A 1 71 ? -0.725 8.865 -19.955 1.00 51.97 71 ASP A C 1
ATOM 536 O O . ASP A 1 71 ? -0.048 9.629 -20.639 1.00 51.97 71 ASP A O 1
ATOM 540 N N . LEU A 1 72 ? -0.367 8.571 -18.695 1.00 57.16 72 LEU A N 1
ATOM 541 C CA . LEU A 1 72 ? 0.798 9.170 -18.029 1.00 57.16 72 LEU A CA 1
ATOM 542 C C . LEU A 1 72 ? 1.528 8.156 -17.135 1.00 57.16 72 LEU A C 1
ATOM 544 O O . LEU A 1 72 ? 1.362 8.151 -15.914 1.00 57.16 72 LEU A O 1
ATOM 548 N N . VAL A 1 73 ? 2.416 7.352 -17.728 1.00 65.81 73 VAL A N 1
ATOM 549 C CA . VAL A 1 73 ? 3.481 6.682 -16.962 1.00 65.81 73 VAL A CA 1
ATOM 550 C C . VAL A 1 73 ? 4.401 7.772 -16.405 1.00 65.81 73 VAL A C 1
ATOM 552 O O . VAL A 1 73 ? 5.137 8.418 -17.151 1.00 65.81 73 VAL A O 1
ATOM 555 N N . ARG A 1 74 ? 4.317 8.023 -15.095 1.00 75.19 74 ARG A N 1
ATOM 556 C CA . ARG A 1 74 ? 5.136 9.025 -14.395 1.00 75.19 74 ARG A CA 1
ATOM 557 C C . ARG A 1 74 ? 6.401 8.382 -13.842 1.00 75.19 74 ARG A C 1
ATOM 559 O O . ARG A 1 74 ? 6.372 7.221 -13.446 1.00 75.19 74 ARG A O 1
ATOM 566 N N . LYS A 1 75 ? 7.488 9.153 -13.789 1.00 83.00 75 LYS A N 1
ATOM 567 C CA . LYS A 1 75 ? 8.759 8.694 -13.218 1.00 83.00 75 LYS A CA 1
ATOM 568 C C . LYS A 1 75 ? 8.634 8.500 -11.710 1.00 83.00 75 LYS A C 1
ATOM 570 O O . LYS A 1 75 ? 8.088 9.365 -11.020 1.00 83.00 75 LYS A O 1
ATOM 575 N N . SER A 1 76 ? 9.227 7.435 -11.182 1.00 84.62 76 SER A N 1
ATOM 576 C CA . SER A 1 76 ? 9.284 7.150 -9.747 1.00 84.62 76 SER A CA 1
ATOM 577 C C . SER A 1 76 ? 10.010 8.248 -8.967 1.00 84.62 76 SER A C 1
ATOM 579 O O . SER A 1 76 ? 9.713 8.468 -7.799 1.00 84.62 76 SER A O 1
ATOM 581 N N . SER A 1 77 ? 10.913 8.991 -9.616 1.00 85.62 77 SER A N 1
ATOM 582 C CA . SER A 1 77 ? 11.578 10.162 -9.031 1.00 85.62 77 SER A CA 1
ATOM 583 C C . SER A 1 77 ? 10.635 11.343 -8.775 1.00 85.62 77 SER A C 1
ATOM 585 O O . SER A 1 77 ? 10.931 12.192 -7.942 1.00 85.62 77 SER A O 1
ATOM 587 N N . GLU A 1 78 ? 9.527 11.435 -9.513 1.00 84.69 78 GLU A N 1
ATOM 588 C CA . GLU A 1 78 ? 8.534 12.511 -9.386 1.00 84.69 78 GLU A CA 1
ATOM 589 C C . GLU A 1 78 ? 7.344 12.076 -8.523 1.00 84.69 78 GLU A C 1
ATOM 591 O O . GLU A 1 78 ? 6.776 12.881 -7.785 1.00 84.69 78 GLU A O 1
ATOM 596 N N . ARG A 1 79 ? 6.969 10.794 -8.604 1.00 83.94 79 ARG A N 1
ATOM 597 C CA . ARG A 1 79 ? 5.902 10.191 -7.804 1.00 83.94 79 ARG A CA 1
ATOM 598 C C . ARG A 1 79 ? 6.343 8.800 -7.325 1.00 83.94 79 ARG A C 1
ATOM 600 O O . ARG A 1 79 ? 6.092 7.820 -8.022 1.00 83.94 79 ARG A O 1
ATOM 607 N N . PRO A 1 80 ? 6.985 8.691 -6.147 1.00 85.62 80 PRO A N 1
ATOM 608 C CA . PRO A 1 80 ? 7.599 7.449 -5.671 1.00 85.62 80 PRO A CA 1
ATOM 609 C C . PRO A 1 80 ? 6.583 6.484 -5.036 1.00 85.62 80 PRO A C 1
ATOM 611 O O . PRO A 1 80 ? 6.870 5.852 -4.024 1.00 85.62 80 PRO A O 1
ATOM 614 N N . PHE A 1 81 ? 5.367 6.401 -5.578 1.00 85.19 81 PHE A N 1
ATOM 615 C CA . PHE A 1 81 ? 4.313 5.536 -5.054 1.00 85.19 81 PHE A CA 1
ATOM 616 C C . PHE A 1 81 ? 3.340 5.094 -6.151 1.00 85.19 81 PHE A C 1
ATOM 618 O O . PHE A 1 81 ? 3.104 5.818 -7.119 1.00 85.19 81 PHE A O 1
ATOM 625 N N . VAL A 1 82 ? 2.760 3.907 -5.961 1.00 85.25 82 VAL A N 1
ATOM 626 C CA . VAL A 1 82 ? 1.716 3.312 -6.807 1.00 85.25 82 VAL A CA 1
ATOM 627 C C . VAL A 1 82 ? 0.443 3.199 -5.977 1.00 85.25 82 VAL A C 1
ATOM 629 O O . VAL A 1 82 ? 0.495 2.816 -4.810 1.00 85.25 82 VAL A O 1
ATOM 632 N N . GLU A 1 83 ? -0.698 3.540 -6.566 1.00 88.25 83 GLU A N 1
ATOM 633 C CA . GLU A 1 83 ? -1.991 3.392 -5.904 1.00 88.25 83 GLU A CA 1
ATOM 634 C C . GLU A 1 83 ? -2.475 1.948 -6.033 1.00 88.25 83 GLU A C 1
ATOM 636 O O . GLU A 1 83 ? -2.701 1.449 -7.138 1.00 88.25 83 GLU A O 1
ATOM 641 N N . VAL A 1 84 ? -2.642 1.280 -4.895 1.00 90.62 84 VAL A N 1
ATOM 642 C CA . VAL A 1 84 ? -3.068 -0.118 -4.812 1.00 90.62 84 VAL A CA 1
ATOM 643 C C . VAL A 1 84 ? -4.182 -0.293 -3.788 1.00 90.62 84 VAL A C 1
ATOM 645 O O . VAL A 1 84 ? -4.304 0.501 -2.855 1.00 90.62 84 VAL A O 1
ATOM 648 N N . CYS A 1 85 ? -4.964 -1.359 -3.932 1.00 93.06 85 CYS A N 1
ATOM 649 C CA . CYS A 1 85 ? -5.824 -1.870 -2.869 1.00 93.06 85 CYS A CA 1
ATOM 650 C C . CYS A 1 85 ? -5.483 -3.331 -2.566 1.00 93.06 85 CYS A C 1
ATOM 652 O O . CYS A 1 85 ? -5.089 -4.061 -3.480 1.00 93.06 85 CYS A O 1
ATOM 654 N N . PRO A 1 86 ? -5.640 -3.777 -1.310 1.00 94.94 86 PRO A N 1
ATOM 655 C CA . PRO A 1 86 ? -5.497 -5.185 -0.977 1.00 94.94 86 PRO A CA 1
ATOM 656 C C . PRO A 1 86 ? -6.564 -6.022 -1.688 1.00 94.94 86 PRO A C 1
ATOM 658 O O . PRO A 1 86 ? -7.708 -5.592 -1.842 1.00 94.94 86 PRO A O 1
ATOM 661 N N . LEU A 1 87 ? -6.176 -7.216 -2.134 1.00 95.00 87 LEU A N 1
ATOM 662 C CA . LEU A 1 87 ? -7.120 -8.207 -2.646 1.00 95.00 87 LEU A CA 1
ATOM 663 C C . LEU A 1 87 ? -7.952 -8.767 -1.489 1.00 95.00 87 LEU A C 1
ATOM 665 O O . LEU A 1 87 ? -7.421 -9.036 -0.411 1.00 95.00 87 LEU A O 1
ATOM 669 N N . VAL A 1 88 ? -9.245 -8.963 -1.738 1.00 90.62 88 VAL A N 1
ATOM 670 C CA . VAL A 1 88 ? -10.174 -9.606 -0.806 1.00 90.62 88 VAL A CA 1
ATOM 671 C C . VAL A 1 88 ? -10.640 -10.926 -1.398 1.00 90.62 88 VAL A C 1
ATOM 673 O O . VAL A 1 88 ? -10.965 -11.002 -2.583 1.00 90.62 88 VAL A O 1
ATOM 676 N N . GLU A 1 89 ? -10.637 -11.966 -0.575 1.00 88.56 89 GLU A N 1
ATOM 677 C CA . GLU A 1 89 ? -11.269 -13.234 -0.920 1.00 88.56 89 GLU A CA 1
ATOM 678 C C . GLU A 1 89 ? -12.789 -13.056 -0.845 1.00 88.56 89 GLU A C 1
ATOM 680 O O . GLU A 1 89 ? -13.300 -12.397 0.064 1.00 88.56 89 GLU A O 1
ATOM 685 N N . VAL A 1 90 ? -13.500 -13.587 -1.835 1.00 89.06 90 VAL A N 1
ATOM 686 C CA . VAL A 1 90 ? -14.961 -13.545 -1.911 1.00 89.06 90 VAL A CA 1
ATOM 687 C C . VAL A 1 90 ? -15.478 -14.961 -2.111 1.00 89.06 90 VAL A C 1
ATOM 689 O O . VAL A 1 90 ? -14.876 -15.734 -2.857 1.00 89.06 90 VAL A O 1
ATOM 692 N N . ASP A 1 91 ? -16.583 -15.281 -1.445 1.00 90.25 91 ASP A N 1
ATOM 693 C CA . ASP A 1 91 ? -17.329 -16.512 -1.697 1.00 90.25 91 ASP A CA 1
ATOM 694 C C . ASP A 1 91 ? -18.085 -16.404 -3.040 1.00 90.25 91 ASP A C 1
ATOM 696 O O . ASP A 1 91 ? -18.374 -15.294 -3.505 1.00 90.25 91 ASP A O 1
ATOM 700 N N . GLU A 1 92 ? -18.400 -17.547 -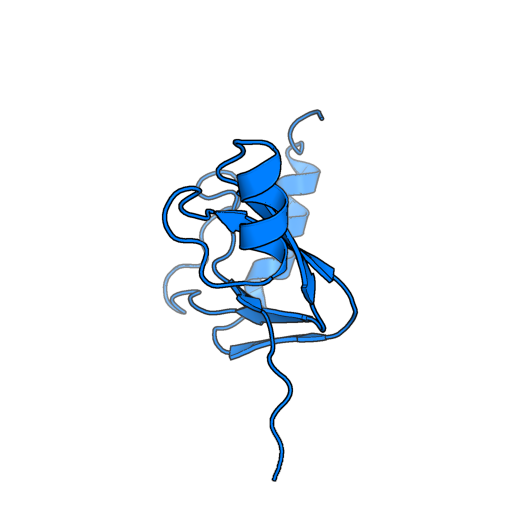3.660 1.00 74.06 92 GLU A N 1
ATOM 701 C CA . GLU A 1 92 ? -19.263 -17.626 -4.858 1.00 74.06 92 GLU A CA 1
ATOM 702 C C . GLU A 1 92 ? -20.746 -17.348 -4.558 1.00 74.06 92 GLU A C 1
ATOM 704 O O . GLU A 1 92 ? -21.262 -17.826 -3.517 1.00 74.06 92 GLU A O 1
#

Secondary structure (DSSP, 8-state):
-PPP-HHHHHHHHHHHTT--TT-EEEEEEEEEEE--TTS--SHHHHHHHHTT-SEEEEEEEEEEEEE--TT----TTT----EEEE------